Protein AF-A0A529MAB9-F1 (afdb_monomer_lite)

Secondary structure (DSSP, 8-state):
-----HHHHHHHHHHHHS--TT--HHHHHHHHHHHHHHHTTTSB--HHHHHHHHHHHH-----HHHHHTTHHHHHHTTSEEEE-SSS--EEEE--

Foldseek 3Di:
DDPCDPVNVVLVVVLVVVDDDDDDSVVVCVVLCVVVLVVQAQHWDDLVSSQVVCCVPPVDRDDSVNSVVCVVVCVVVVQWDFDDDDDDTIIGGHD

pLDDT: mean 72.67, std 14.54, range [32.25, 87.44]

Sequence (95 aa):
MTEVTKHALRVYSSISALKGKNGDVLDAVIPFFDPILRIMDGKIFDPKLIVSGVHKMYHWRMTREIVEQFIPRLLALKLLERHGTGSKTMYVVTY

Structure (mmCIF, N/CA/C/O backbone):
data_AF-A0A529MAB9-F1
#
_entry.id   AF-A0A529MAB9-F1
#
loop_
_atom_site.group_PDB
_atom_site.id
_atom_site.type_symbol
_atom_site.label_atom_id
_atom_site.label_alt_id
_atom_site.label_comp_id
_atom_site.label_asym_id
_atom_site.label_entity_id
_atom_site.label_seq_id
_atom_site.pdbx_PDB_ins_code
_atom_site.Cartn_x
_atom_site.Cartn_y
_atom_site.Cartn_z
_atom_site.occupancy
_atom_site.B_iso_or_equiv
_atom_site.auth_seq_id
_atom_site.auth_comp_id
_atom_site.auth_asym_id
_atom_site.auth_atom_id
_atom_site.pdbx_PDB_model_num
ATOM 1 N N . MET A 1 1 ? 17.755 20.285 -2.169 1.00 32.25 1 MET A N 1
ATOM 2 C CA . MET A 1 1 ? 18.134 19.167 -3.058 1.00 32.25 1 MET A CA 1
ATOM 3 C C . MET A 1 1 ? 18.087 17.902 -2.222 1.00 32.25 1 MET A C 1
ATOM 5 O O . MET A 1 1 ? 18.754 17.853 -1.200 1.00 32.25 1 MET A O 1
ATOM 9 N N . THR A 1 2 ? 17.208 16.956 -2.545 1.00 43.41 2 THR A N 1
ATOM 10 C CA . THR A 1 2 ? 17.065 15.701 -1.796 1.00 43.41 2 THR A CA 1
ATOM 11 C C . THR A 1 2 ? 18.154 14.731 -2.243 1.00 43.41 2 THR A C 1
ATOM 13 O O . THR A 1 2 ? 18.100 14.189 -3.342 1.00 43.41 2 THR A O 1
ATOM 16 N N . GLU A 1 3 ? 19.174 14.560 -1.402 1.00 45.09 3 GLU A N 1
ATOM 17 C CA . GLU A 1 3 ? 20.288 13.631 -1.613 1.00 45.09 3 GLU A CA 1
ATOM 18 C C . GLU A 1 3 ? 19.757 12.195 -1.747 1.00 45.09 3 GLU A C 1
ATOM 20 O O . GLU A 1 3 ? 19.346 11.556 -0.773 1.00 45.09 3 GLU A O 1
ATOM 25 N N . VAL A 1 4 ? 19.734 11.684 -2.978 1.00 47.56 4 VAL A N 1
ATOM 26 C CA . VAL A 1 4 ? 19.391 10.289 -3.260 1.00 47.56 4 VAL A CA 1
ATOM 27 C C . VAL A 1 4 ? 20.515 9.419 -2.704 1.00 47.56 4 VAL A C 1
ATOM 29 O O . VAL A 1 4 ? 21.625 9.380 -3.229 1.00 47.56 4 VAL A O 1
ATOM 32 N N . THR A 1 5 ? 20.240 8.722 -1.604 1.00 55.44 5 THR A N 1
ATOM 33 C CA . THR A 1 5 ? 21.245 7.895 -0.929 1.00 55.44 5 THR A CA 1
ATOM 34 C C . THR A 1 5 ? 21.686 6.713 -1.804 1.00 55.44 5 THR A C 1
ATOM 36 O O . THR A 1 5 ? 20.901 6.143 -2.561 1.00 55.44 5 THR A O 1
ATOM 39 N N . LYS A 1 6 ? 22.946 6.273 -1.662 1.00 49.06 6 LYS A N 1
ATOM 40 C CA . LYS A 1 6 ? 23.517 5.121 -2.401 1.00 49.06 6 LYS A CA 1
ATOM 41 C C . LYS A 1 6 ? 22.675 3.842 -2.280 1.00 49.06 6 LYS A C 1
ATOM 43 O O . LYS A 1 6 ? 22.662 3.017 -3.189 1.00 49.06 6 LYS A O 1
ATOM 48 N N . HIS A 1 7 ? 21.964 3.683 -1.163 1.00 46.06 7 HIS A N 1
ATOM 49 C CA . HIS A 1 7 ? 21.026 2.585 -0.951 1.00 46.06 7 HIS A CA 1
ATOM 50 C C . HIS A 1 7 ? 19.792 2.711 -1.848 1.00 46.06 7 HIS A C 1
ATOM 52 O O . HIS A 1 7 ? 19.420 1.738 -2.498 1.00 46.06 7 HIS A O 1
ATOM 58 N N . ALA A 1 8 ? 19.191 3.905 -1.926 1.00 51.97 8 ALA A N 1
ATOM 59 C CA . ALA A 1 8 ? 18.106 4.173 -2.861 1.00 51.97 8 ALA A CA 1
ATOM 60 C C . ALA A 1 8 ? 18.570 3.885 -4.293 1.00 51.97 8 ALA A C 1
ATOM 62 O O . ALA A 1 8 ? 17.904 3.133 -4.991 1.00 51.97 8 ALA A O 1
ATOM 63 N N . LEU A 1 9 ? 19.760 4.352 -4.688 1.00 50.31 9 LEU A N 1
ATOM 64 C CA . LEU A 1 9 ? 20.319 4.082 -6.017 1.00 50.31 9 LEU A CA 1
ATOM 65 C C . LEU A 1 9 ? 20.481 2.578 -6.306 1.00 50.31 9 LEU A C 1
ATOM 67 O O . LEU A 1 9 ? 20.188 2.147 -7.414 1.00 50.31 9 LEU A O 1
ATOM 71 N N . ARG A 1 10 ? 20.894 1.771 -5.316 1.00 50.81 10 ARG A N 1
ATOM 72 C CA . ARG A 1 10 ? 21.047 0.311 -5.460 1.00 50.81 10 ARG A CA 1
ATOM 73 C C . ARG A 1 10 ? 19.699 -0.404 -5.588 1.00 50.81 10 ARG A C 1
ATOM 75 O O . ARG A 1 10 ? 19.556 -1.304 -6.407 1.00 50.81 10 ARG A O 1
ATOM 82 N N . VAL A 1 11 ? 18.704 0.018 -4.811 1.00 57.12 11 VAL A N 1
ATOM 83 C CA . VAL A 1 11 ? 17.326 -0.484 -4.926 1.00 57.12 11 VAL A CA 1
ATOM 84 C C . VAL A 1 11 ? 16.747 -0.104 -6.292 1.00 57.12 11 VAL A C 1
ATOM 86 O O . VAL A 1 11 ? 16.271 -0.976 -7.012 1.00 57.12 11 VAL A O 1
ATOM 89 N N . TYR A 1 12 ? 16.897 1.155 -6.711 1.00 52.06 12 TYR A N 1
ATOM 90 C CA . TYR A 1 12 ? 16.500 1.619 -8.040 1.00 52.06 12 TYR A CA 1
ATOM 91 C C . TYR A 1 12 ? 17.223 0.866 -9.161 1.00 52.06 12 TYR A C 1
ATOM 93 O O . TYR A 1 12 ? 16.573 0.483 -10.127 1.00 52.06 12 TYR A O 1
ATOM 101 N N . SER A 1 13 ? 18.527 0.595 -9.044 1.00 54.12 13 SER A N 1
ATOM 102 C CA . SER A 1 13 ? 19.274 -0.153 -10.062 1.00 54.12 13 SER A CA 1
ATOM 103 C C . SER A 1 13 ? 18.840 -1.613 -10.147 1.00 54.12 13 SER A C 1
ATOM 105 O O . SER A 1 13 ? 18.735 -2.141 -11.247 1.00 54.12 13 SER A O 1
ATOM 107 N N . SER A 1 14 ? 18.538 -2.256 -9.015 1.00 57.38 14 SER A N 1
ATOM 108 C CA . SER A 1 14 ? 18.056 -3.642 -8.997 1.00 57.38 14 SER A CA 1
ATOM 109 C C . SER A 1 14 ? 16.655 -3.762 -9.596 1.00 57.38 14 SER A C 1
ATOM 111 O O . SER A 1 14 ? 16.398 -4.676 -10.374 1.00 57.38 14 SER A O 1
ATOM 113 N N . ILE A 1 15 ? 15.762 -2.810 -9.306 1.00 54.47 15 ILE A N 1
ATOM 114 C CA . ILE A 1 15 ? 14.412 -2.803 -9.886 1.00 54.47 15 ILE A CA 1
ATOM 115 C C . ILE A 1 15 ? 14.454 -2.364 -11.363 1.00 54.47 15 ILE A C 1
ATOM 117 O O . ILE A 1 15 ? 13.740 -2.911 -12.197 1.00 54.47 15 ILE A O 1
ATOM 121 N N . SER A 1 16 ? 15.359 -1.452 -11.732 1.00 53.53 16 SER A N 1
ATOM 122 C CA . SER A 1 16 ? 15.625 -1.084 -13.128 1.00 53.53 16 SER A CA 1
ATOM 123 C C . SER A 1 16 ? 16.289 -2.211 -13.928 1.00 53.53 16 SER A C 1
ATOM 125 O O . SER A 1 16 ? 16.175 -2.214 -15.149 1.00 53.53 16 SER A O 1
ATOM 127 N N . ALA A 1 17 ? 16.981 -3.153 -13.284 1.00 54.19 17 ALA A N 1
ATOM 128 C CA . ALA A 1 17 ? 17.519 -4.355 -13.925 1.00 54.19 17 ALA A CA 1
ATOM 129 C C . ALA A 1 17 ? 16.453 -5.455 -14.098 1.00 54.19 17 ALA A C 1
ATOM 131 O O . ALA A 1 17 ? 16.527 -6.227 -15.047 1.00 54.19 17 ALA A O 1
ATOM 132 N N . LEU A 1 18 ? 15.424 -5.485 -13.240 1.00 52.88 18 LEU A N 1
ATOM 133 C CA . LEU A 1 18 ? 14.222 -6.326 -13.394 1.00 52.88 18 LEU A CA 1
ATOM 134 C C . LEU A 1 18 ? 13.267 -5.826 -14.502 1.00 52.88 18 LEU A C 1
ATOM 136 O O . LEU A 1 18 ? 12.265 -6.469 -14.811 1.00 52.88 18 LEU A O 1
ATOM 140 N N . LYS A 1 19 ? 13.580 -4.678 -15.112 1.00 50.00 19 LYS A N 1
ATOM 141 C CA . LYS A 1 19 ? 12.811 -4.012 -16.165 1.00 50.00 19 LYS A CA 1
ATOM 142 C C . LYS A 1 19 ? 12.877 -4.788 -17.488 1.00 50.00 19 LYS A C 1
ATOM 144 O O . LYS A 1 19 ? 13.889 -4.778 -18.185 1.00 50.00 19 LYS A O 1
ATOM 149 N N . GLY A 1 20 ? 11.759 -5.386 -17.893 1.00 54.78 20 GLY A N 1
ATOM 150 C CA . GLY A 1 20 ? 11.480 -5.655 -19.310 1.00 54.78 20 GLY A CA 1
ATOM 151 C C . GLY A 1 20 ? 11.153 -4.361 -20.077 1.00 54.78 20 GLY A C 1
ATOM 152 O O . GLY A 1 20 ? 10.905 -3.321 -19.470 1.00 54.78 20 GLY A O 1
ATOM 153 N N . LYS A 1 21 ? 11.120 -4.411 -21.420 1.00 47.56 21 LYS A N 1
ATOM 154 C CA . LYS A 1 21 ? 11.133 -3.235 -22.325 1.00 47.56 21 LYS A CA 1
ATOM 155 C C . LYS A 1 21 ? 10.119 -2.099 -22.048 1.00 47.56 21 LYS A C 1
ATOM 157 O O . LYS A 1 21 ? 10.431 -0.988 -22.449 1.00 47.56 21 LYS A O 1
ATOM 162 N N . ASN A 1 22 ? 8.986 -2.316 -21.363 1.00 51.38 22 ASN A N 1
ATOM 163 C CA . ASN A 1 22 ? 7.894 -1.325 -21.244 1.00 51.38 22 ASN A CA 1
ATOM 164 C C . ASN A 1 22 ? 7.195 -1.228 -19.860 1.00 51.38 22 ASN A C 1
ATOM 166 O O . ASN A 1 22 ? 6.140 -0.608 -19.773 1.00 51.38 22 ASN A O 1
ATOM 170 N N . GLY A 1 23 ? 7.718 -1.833 -18.785 1.00 55.53 23 GLY A N 1
ATOM 171 C CA . GLY A 1 23 ? 7.042 -1.839 -17.471 1.00 55.53 23 GLY A CA 1
ATOM 172 C C . GLY A 1 23 ? 7.523 -0.740 -16.518 1.00 55.53 23 GLY A C 1
ATOM 173 O O . GLY A 1 23 ? 8.728 -0.478 -16.447 1.00 55.53 23 GLY A O 1
ATOM 174 N N . ASP A 1 24 ? 6.607 -0.117 -15.770 1.00 67.12 24 ASP A N 1
ATOM 175 C CA . ASP A 1 24 ? 6.960 0.780 -14.668 1.00 67.12 24 ASP A CA 1
ATOM 176 C C . ASP A 1 24 ? 7.579 -0.029 -13.514 1.00 67.12 24 ASP A C 1
ATOM 178 O O . ASP A 1 24 ? 7.079 -1.081 -13.115 1.00 67.12 24 ASP A O 1
ATOM 182 N N . VAL A 1 25 ? 8.687 0.476 -12.976 1.00 66.06 25 VAL A N 1
ATOM 183 C CA . VAL A 1 25 ? 9.450 -0.091 -11.851 1.00 66.06 25 VAL A CA 1
ATOM 184 C C . VAL A 1 25 ? 8.547 -0.337 -10.644 1.00 66.06 25 VAL A C 1
ATOM 186 O O . VAL A 1 25 ? 8.707 -1.331 -9.941 1.00 66.06 25 VAL A O 1
ATOM 189 N N . LEU A 1 26 ? 7.585 0.555 -10.411 1.00 69.19 26 LEU A N 1
ATOM 190 C CA . LEU A 1 26 ? 6.662 0.434 -9.290 1.00 69.19 26 LEU A CA 1
ATOM 191 C C . LEU A 1 26 ? 5.672 -0.719 -9.496 1.00 69.19 26 LEU A C 1
ATOM 193 O O . LEU A 1 26 ? 5.356 -1.412 -8.535 1.00 69.19 26 LEU A O 1
ATOM 197 N N . ASP A 1 27 ? 5.262 -1.014 -10.728 1.00 69.25 27 ASP A N 1
ATOM 198 C CA . ASP A 1 27 ? 4.331 -2.117 -10.994 1.00 69.25 27 ASP A CA 1
ATOM 199 C C . ASP A 1 27 ? 4.984 -3.481 -10.733 1.00 69.25 27 ASP A C 1
ATOM 201 O O . ASP A 1 27 ? 4.338 -4.395 -10.224 1.00 69.25 27 ASP A O 1
ATOM 205 N N . ALA A 1 28 ? 6.295 -3.597 -10.969 1.00 72.19 28 ALA A N 1
ATOM 206 C CA . ALA A 1 28 ? 7.067 -4.797 -10.643 1.00 72.19 28 ALA A CA 1
ATOM 207 C C . ALA A 1 28 ? 7.173 -5.064 -9.128 1.00 72.19 28 ALA A C 1
ATOM 209 O O . ALA A 1 28 ? 7.441 -6.193 -8.718 1.00 72.19 28 ALA A O 1
ATOM 210 N N . VAL A 1 29 ? 6.967 -4.042 -8.290 1.00 75.06 29 VAL A N 1
ATOM 211 C CA . VAL A 1 29 ? 7.010 -4.160 -6.823 1.00 75.06 29 VAL A CA 1
ATOM 212 C C . VAL A 1 29 ? 5.651 -4.570 -6.242 1.00 75.06 29 VAL A C 1
ATOM 214 O O . VAL A 1 29 ? 5.600 -5.161 -5.164 1.00 75.06 29 VAL A O 1
ATOM 217 N N . ILE A 1 30 ? 4.547 -4.329 -6.954 1.00 80.69 30 ILE A N 1
ATOM 218 C CA . ILE A 1 30 ? 3.186 -4.595 -6.458 1.00 80.69 30 ILE A CA 1
ATOM 219 C C . ILE A 1 30 ? 2.958 -6.061 -6.039 1.00 80.69 30 ILE A C 1
ATOM 221 O O . ILE A 1 30 ? 2.404 -6.259 -4.956 1.00 80.69 30 ILE A O 1
ATOM 225 N N . PRO A 1 31 ? 3.431 -7.090 -6.776 1.00 81.56 31 PRO A N 1
ATOM 226 C CA . PRO A 1 31 ? 3.270 -8.488 -6.365 1.00 81.56 31 PRO A CA 1
ATOM 227 C C . PRO A 1 31 ? 3.871 -8.816 -4.991 1.00 81.56 31 PRO A C 1
ATOM 229 O O . PRO A 1 31 ? 3.463 -9.776 -4.349 1.00 81.56 31 PRO A O 1
ATOM 232 N N . PHE A 1 32 ? 4.824 -8.023 -4.496 1.00 80.00 32 PHE A N 1
ATOM 233 C CA . PHE A 1 32 ? 5.391 -8.230 -3.161 1.00 80.00 32 PHE A CA 1
ATOM 234 C C . PHE A 1 32 ? 4.460 -7.747 -2.045 1.00 80.00 32 PHE A C 1
ATOM 236 O O . PHE A 1 32 ? 4.558 -8.235 -0.916 1.00 80.00 32 PHE A O 1
ATOM 243 N N . PHE A 1 33 ? 3.549 -6.816 -2.341 1.00 82.69 33 PHE A N 1
ATOM 244 C CA . PHE A 1 33 ? 2.513 -6.378 -1.405 1.00 82.69 33 PHE A CA 1
ATOM 245 C C . PHE A 1 33 ? 1.338 -7.348 -1.337 1.00 82.69 33 PHE A C 1
ATOM 247 O O . PHE A 1 33 ? 0.654 -7.380 -0.320 1.00 82.69 33 PHE A O 1
ATOM 254 N N . ASP A 1 34 ? 1.150 -8.168 -2.366 1.00 82.94 34 ASP A N 1
ATOM 255 C CA . ASP A 1 34 ? 0.080 -9.158 -2.504 1.00 82.94 34 ASP A CA 1
ATOM 256 C C . ASP A 1 34 ? -0.191 -9.998 -1.234 1.00 82.94 34 ASP A C 1
ATOM 258 O O . ASP A 1 34 ? -1.304 -9.935 -0.705 1.00 82.94 34 ASP A O 1
ATOM 262 N N . PRO A 1 35 ? 0.798 -10.690 -0.625 1.00 84.75 35 PRO A N 1
ATOM 263 C CA . PRO A 1 35 ? 0.547 -11.476 0.585 1.00 84.75 35 PRO A CA 1
ATOM 264 C C . PRO A 1 35 ? 0.156 -10.623 1.798 1.00 84.75 35 PRO A C 1
ATOM 266 O O . PRO A 1 35 ? -0.550 -11.097 2.685 1.00 84.75 35 PRO A O 1
ATOM 269 N N . ILE A 1 36 ? 0.602 -9.367 1.854 1.00 86.12 36 ILE A N 1
ATOM 270 C CA . ILE A 1 36 ? 0.290 -8.446 2.951 1.00 86.12 36 ILE A CA 1
ATOM 271 C C . ILE A 1 36 ? -1.130 -7.903 2.770 1.00 86.12 36 ILE A C 1
ATOM 273 O O . ILE A 1 36 ? -1.910 -7.905 3.721 1.00 86.12 36 ILE A O 1
ATOM 277 N N . LEU A 1 37 ? -1.475 -7.490 1.547 1.00 86.06 37 LEU A N 1
ATOM 278 C CA . LEU A 1 37 ? -2.803 -7.002 1.183 1.00 86.06 37 LEU A CA 1
ATOM 279 C C . LEU A 1 37 ? -3.860 -8.082 1.409 1.00 86.06 37 LEU A C 1
ATOM 281 O O . LEU A 1 37 ? -4.874 -7.801 2.032 1.00 86.06 37 LEU A O 1
ATOM 285 N N . ARG A 1 38 ? -3.575 -9.336 1.052 1.00 86.88 38 ARG A N 1
ATOM 286 C CA . ARG A 1 38 ? -4.483 -10.465 1.296 1.00 86.88 38 ARG A CA 1
ATOM 287 C C . ARG A 1 38 ? -4.795 -10.698 2.780 1.00 86.88 38 ARG A C 1
ATOM 289 O O . ARG A 1 38 ? -5.909 -11.063 3.129 1.00 86.88 38 ARG A O 1
ATOM 296 N N . ILE A 1 39 ? -3.836 -10.469 3.681 1.00 86.62 39 ILE A N 1
ATOM 297 C CA . ILE A 1 39 ? -4.062 -10.536 5.145 1.00 86.62 39 ILE A CA 1
ATOM 298 C C . ILE A 1 39 ? -4.861 -9.317 5.648 1.00 86.62 39 ILE A C 1
ATOM 300 O O . ILE A 1 39 ? -5.510 -9.348 6.706 1.00 86.62 39 ILE A O 1
ATOM 304 N N . MET A 1 40 ? -4.759 -8.213 4.915 1.00 84.94 40 MET A N 1
ATOM 305 C CA . MET A 1 40 ? -5.437 -6.956 5.192 1.00 84.94 40 MET A CA 1
ATOM 306 C C . MET A 1 40 ? -6.785 -6.829 4.485 1.00 84.94 40 MET A C 1
ATOM 308 O O . MET A 1 40 ?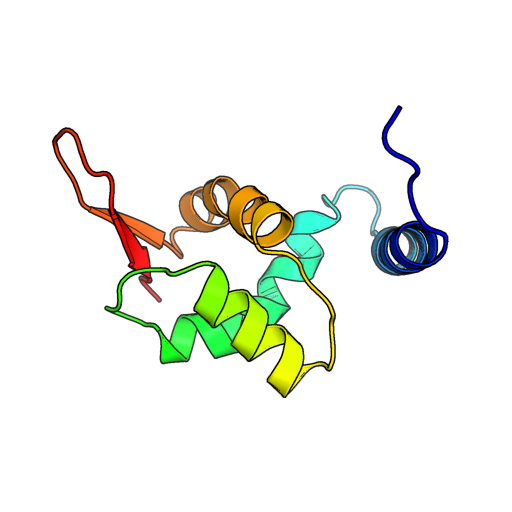 -7.415 -5.790 4.648 1.00 84.94 40 MET A O 1
ATOM 312 N N . ASP A 1 41 ? -7.242 -7.855 3.769 1.00 87.00 41 ASP A N 1
ATOM 313 C CA . ASP A 1 41 ? -8.524 -7.834 3.073 1.00 87.00 41 ASP A CA 1
ATOM 314 C C . ASP A 1 41 ? -9.681 -7.459 4.018 1.00 87.00 41 ASP A C 1
ATOM 316 O O . ASP A 1 41 ? -9.740 -7.890 5.178 1.00 87.00 41 ASP A O 1
ATOM 320 N N . GLY A 1 42 ? -10.537 -6.549 3.551 1.00 83.00 42 GLY A N 1
ATOM 321 C CA . GLY A 1 42 ? -11.623 -5.945 4.322 1.00 83.00 42 GLY A CA 1
ATOM 322 C C . GLY A 1 42 ? -11.188 -4.959 5.417 1.00 83.00 42 GLY A C 1
ATOM 323 O O . GLY A 1 42 ? -12.042 -4.415 6.123 1.00 83.00 42 GLY A O 1
ATOM 324 N N . LYS A 1 43 ? -9.886 -4.696 5.597 1.00 87.44 43 LYS A N 1
ATOM 325 C CA . LYS A 1 43 ? -9.365 -3.730 6.582 1.00 87.44 43 LYS A CA 1
ATOM 326 C C . LYS A 1 43 ? -8.999 -2.403 5.931 1.00 87.44 43 LYS A C 1
ATOM 328 O O . LYS A 1 43 ? -8.750 -2.299 4.732 1.00 87.44 43 LYS A O 1
ATOM 333 N N . ILE A 1 44 ? -8.911 -1.371 6.767 1.00 86.44 44 ILE A N 1
ATOM 334 C CA . ILE A 1 44 ? -8.414 -0.059 6.354 1.00 86.44 44 ILE A CA 1
ATOM 335 C C . ILE A 1 44 ? -6.936 -0.191 5.974 1.00 86.44 44 ILE A C 1
ATOM 337 O O . ILE A 1 44 ? -6.115 -0.682 6.754 1.00 86.44 44 ILE A O 1
ATOM 341 N N . PHE A 1 45 ? -6.600 0.276 4.778 1.00 86.75 45 PHE A N 1
ATOM 342 C CA . PHE A 1 45 ? -5.234 0.386 4.305 1.00 86.75 45 PHE A CA 1
ATOM 343 C C . PHE A 1 45 ? -4.479 1.427 5.140 1.00 86.75 45 PHE A C 1
ATOM 345 O O . PHE A 1 45 ? -4.756 2.627 5.075 1.00 86.75 45 PHE A O 1
ATOM 352 N N . ASP A 1 46 ? -3.504 0.957 5.917 1.00 85.81 46 ASP A N 1
ATOM 353 C CA . ASP A 1 46 ? -2.555 1.797 6.643 1.00 85.81 46 ASP A CA 1
ATOM 354 C C . ASP A 1 46 ? -1.149 1.606 6.047 1.00 85.81 46 ASP A C 1
ATOM 356 O O . ASP A 1 46 ? -0.563 0.523 6.183 1.00 85.81 46 ASP A O 1
ATOM 360 N N . PRO A 1 47 ? -0.562 2.651 5.435 1.00 84.94 47 PRO A N 1
ATOM 361 C CA . PRO A 1 47 ? 0.805 2.617 4.932 1.00 84.94 47 PRO A CA 1
ATOM 362 C C . PRO A 1 47 ? 1.838 2.118 5.953 1.00 84.94 47 PRO A C 1
ATOM 364 O O . PRO A 1 47 ? 2.798 1.447 5.579 1.00 84.94 47 PRO A O 1
ATOM 367 N N . LYS A 1 48 ? 1.654 2.395 7.253 1.00 87.00 48 LYS A N 1
ATOM 368 C CA . LYS A 1 48 ? 2.577 1.939 8.306 1.00 87.00 48 LYS A CA 1
ATOM 369 C C . LYS A 1 48 ? 2.541 0.425 8.493 1.00 87.00 48 LYS A C 1
ATOM 371 O O . LYS A 1 48 ? 3.581 -0.180 8.768 1.00 87.00 48 LYS A O 1
ATOM 376 N N . LEU A 1 49 ? 1.369 -0.190 8.337 1.00 86.75 49 LEU A N 1
ATOM 377 C CA . LEU A 1 49 ? 1.222 -1.642 8.427 1.00 86.75 49 LEU A CA 1
ATOM 378 C C . LEU A 1 49 ? 1.888 -2.323 7.236 1.00 86.75 49 LEU A C 1
ATOM 380 O O . LEU A 1 49 ? 2.602 -3.304 7.428 1.00 86.75 49 LEU A O 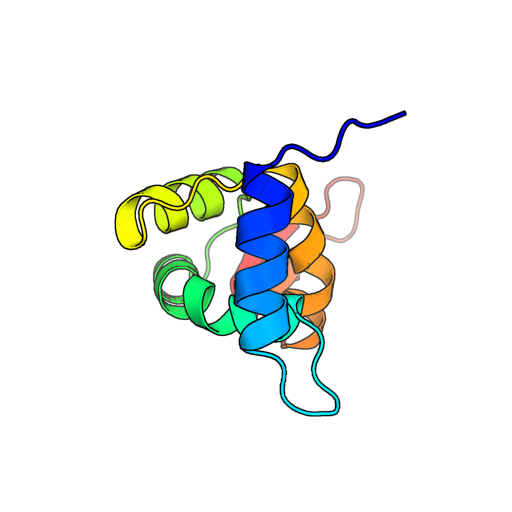1
ATOM 384 N N . ILE A 1 50 ? 1.750 -1.751 6.038 1.00 85.94 50 ILE A N 1
ATOM 385 C CA . ILE A 1 50 ? 2.436 -2.246 4.841 1.00 85.94 50 ILE A CA 1
ATOM 386 C C . ILE A 1 50 ? 3.952 -2.143 4.999 1.00 85.94 50 ILE A C 1
ATOM 388 O O . ILE A 1 50 ? 4.639 -3.143 4.810 1.00 85.94 50 ILE A O 1
ATOM 392 N N . VAL A 1 51 ? 4.482 -0.986 5.419 1.00 84.56 51 VAL A N 1
ATOM 393 C CA . VAL A 1 51 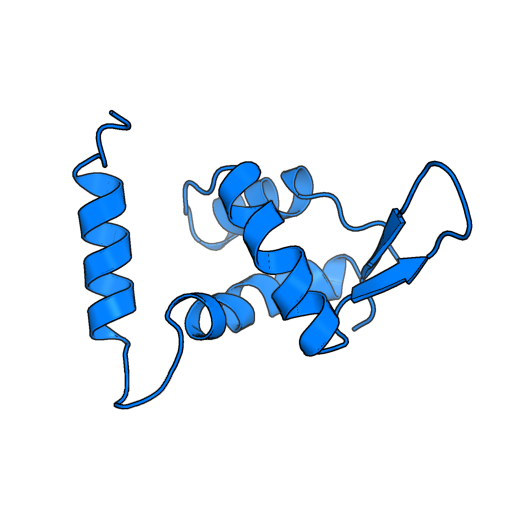? 5.921 -0.828 5.710 1.00 84.56 51 VAL A CA 1
ATOM 394 C C . VAL A 1 51 ? 6.397 -1.909 6.683 1.00 84.56 51 VAL A C 1
ATOM 396 O O . VAL A 1 51 ? 7.418 -2.556 6.450 1.00 84.56 51 VAL A O 1
ATOM 399 N N . SER A 1 52 ? 5.636 -2.140 7.754 1.00 87.19 52 SER A N 1
ATOM 400 C CA . SER A 1 52 ? 5.975 -3.142 8.768 1.00 87.19 52 SER A CA 1
ATOM 401 C C . SER A 1 52 ? 5.937 -4.567 8.209 1.00 87.19 52 SER A C 1
ATOM 403 O O . SER A 1 52 ? 6.832 -5.363 8.494 1.00 87.19 52 SER A O 1
ATOM 405 N N . GLY A 1 53 ? 4.934 -4.887 7.387 1.00 85.06 53 GLY A N 1
ATOM 406 C CA . GLY A 1 53 ? 4.786 -6.185 6.731 1.00 85.06 53 GLY A CA 1
ATOM 407 C C . GLY A 1 53 ? 5.925 -6.464 5.755 1.00 85.06 53 GLY A C 1
ATOM 408 O O . GLY A 1 53 ? 6.562 -7.511 5.830 1.00 85.06 53 GLY A O 1
ATOM 409 N N . VAL A 1 54 ? 6.256 -5.487 4.914 1.00 84.25 54 VAL A N 1
ATOM 410 C CA . VAL A 1 54 ? 7.348 -5.569 3.938 1.00 84.25 54 VAL A CA 1
ATOM 411 C C . VAL A 1 54 ? 8.699 -5.722 4.635 1.00 84.25 54 VAL A C 1
ATOM 413 O O . VAL A 1 54 ? 9.507 -6.568 4.249 1.00 84.25 54 VAL A O 1
ATOM 416 N N . HIS A 1 55 ? 8.934 -4.961 5.706 1.00 84.56 55 HIS A N 1
ATOM 417 C CA . HIS A 1 55 ? 10.146 -5.097 6.506 1.00 84.56 55 HIS A CA 1
ATOM 418 C C . HIS A 1 55 ? 10.238 -6.471 7.183 1.00 84.56 55 HIS A C 1
ATOM 420 O O . HIS A 1 55 ? 11.314 -7.056 7.241 1.00 84.56 55 HIS A O 1
ATOM 426 N N . LYS A 1 56 ? 9.123 -7.020 7.673 1.00 84.81 56 LYS A N 1
ATOM 427 C CA . LYS A 1 56 ? 9.114 -8.333 8.328 1.00 84.81 56 LYS A CA 1
ATOM 428 C C . LYS A 1 56 ? 9.286 -9.493 7.343 1.00 84.81 56 LYS A C 1
ATOM 430 O O . LYS A 1 56 ? 9.950 -10.462 7.686 1.00 84.81 56 LYS A O 1
ATOM 435 N N . MET A 1 57 ? 8.688 -9.411 6.155 1.00 80.19 57 MET A N 1
ATOM 436 C CA . MET A 1 57 ? 8.713 -10.491 5.160 1.00 80.19 57 MET A CA 1
ATOM 437 C C . MET A 1 57 ? 9.980 -10.491 4.308 1.00 80.19 57 MET A C 1
ATOM 439 O O . MET A 1 57 ? 10.511 -11.554 4.003 1.00 80.19 57 MET A O 1
ATOM 443 N N . TYR A 1 58 ? 10.459 -9.308 3.924 1.00 82.12 58 TYR A N 1
ATOM 444 C CA . TYR A 1 58 ? 11.538 -9.167 2.945 1.00 82.12 58 TYR A CA 1
ATOM 445 C C . TYR A 1 58 ? 12.758 -8.418 3.491 1.00 82.12 58 TYR A C 1
ATOM 447 O O . TYR A 1 58 ? 13.735 -8.242 2.769 1.00 82.12 58 TYR A O 1
ATOM 455 N N . HIS A 1 59 ? 12.722 -7.944 4.744 1.00 79.94 59 HIS A N 1
ATOM 456 C CA . HIS A 1 59 ? 13.766 -7.094 5.337 1.00 79.94 59 HIS A CA 1
ATOM 457 C C . HIS A 1 59 ? 14.026 -5.790 4.568 1.00 79.94 59 HIS A C 1
ATOM 459 O O . HIS A 1 59 ? 15.089 -5.175 4.677 1.00 79.94 59 HIS A O 1
ATOM 465 N N . TRP A 1 60 ? 13.037 -5.328 3.801 1.00 81.75 60 TRP A N 1
ATOM 466 C CA . TRP A 1 60 ? 13.138 -4.095 3.031 1.00 81.75 60 TRP A CA 1
ATOM 467 C C . TRP A 1 60 ? 12.808 -2.882 3.895 1.00 81.75 60 TRP A C 1
ATOM 469 O O . TRP A 1 60 ? 11.789 -2.829 4.583 1.00 81.75 60 TRP A O 1
ATOM 479 N N . ARG A 1 61 ? 13.671 -1.868 3.827 1.00 76.44 61 ARG A N 1
ATOM 480 C CA . ARG A 1 61 ? 13.460 -0.579 4.492 1.00 76.44 61 ARG A CA 1
ATOM 481 C C . ARG A 1 61 ? 12.674 0.348 3.570 1.00 76.44 61 ARG A C 1
ATOM 483 O O . ARG A 1 61 ? 13.261 1.166 2.868 1.00 76.44 61 ARG A O 1
ATOM 490 N N . MET A 1 62 ? 11.355 0.187 3.552 1.00 76.38 62 MET A N 1
ATOM 491 C CA . MET A 1 62 ? 10.452 1.138 2.900 1.00 76.38 62 MET A CA 1
ATOM 492 C C . MET A 1 6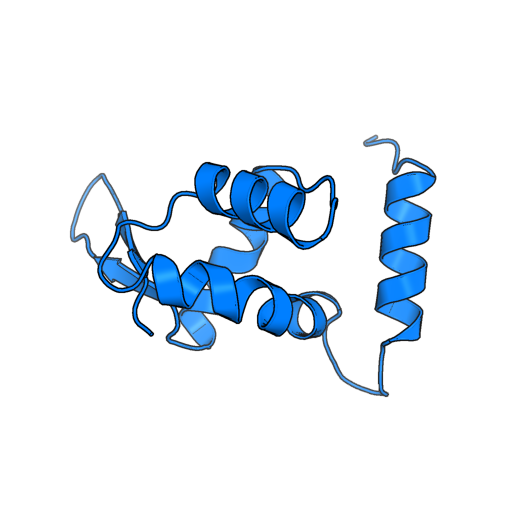2 ? 10.057 2.250 3.865 1.00 76.38 62 MET A C 1
ATOM 494 O O . MET A 1 62 ? 9.913 2.021 5.064 1.00 76.38 62 MET A O 1
ATOM 498 N N . THR A 1 63 ? 9.874 3.455 3.336 1.00 77.81 63 THR A N 1
ATOM 499 C CA . THR A 1 63 ? 9.297 4.558 4.102 1.00 77.81 63 THR A CA 1
ATOM 500 C C . THR A 1 63 ? 7.810 4.678 3.806 1.00 77.81 63 THR A C 1
ATOM 502 O O . THR A 1 63 ? 7.301 4.148 2.814 1.00 77.81 63 THR A O 1
ATOM 505 N N . ARG A 1 64 ? 7.098 5.381 4.685 1.00 78.62 64 ARG A N 1
ATOM 506 C CA . ARG A 1 64 ? 5.663 5.609 4.541 1.00 78.62 64 ARG A CA 1
ATOM 507 C C . ARG A 1 64 ? 5.337 6.331 3.233 1.00 78.62 64 ARG A C 1
ATOM 509 O O . ARG A 1 64 ? 4.395 5.952 2.551 1.00 78.62 64 ARG A O 1
ATOM 516 N N . GLU A 1 65 ? 6.137 7.330 2.882 1.00 74.19 65 GLU A N 1
ATOM 517 C CA . GLU A 1 65 ? 5.952 8.166 1.695 1.00 74.19 65 GLU A CA 1
ATOM 518 C C . GLU A 1 65 ? 6.068 7.329 0.419 1.00 74.19 65 GLU A C 1
ATOM 520 O O . GLU A 1 65 ? 5.306 7.524 -0.522 1.00 74.19 65 GLU A O 1
ATOM 525 N N . ILE A 1 66 ? 6.986 6.355 0.406 1.00 75.25 66 ILE A N 1
ATOM 526 C CA . ILE A 1 66 ? 7.136 5.416 -0.708 1.00 75.25 66 ILE A CA 1
ATOM 527 C C . ILE A 1 66 ? 5.868 4.572 -0.851 1.00 75.25 66 ILE A C 1
ATOM 529 O O . ILE A 1 66 ? 5.346 4.462 -1.952 1.00 75.25 66 ILE A O 1
ATOM 533 N N . VAL A 1 67 ? 5.337 4.024 0.247 1.00 82.12 67 VAL A N 1
ATOM 534 C CA . VAL A 1 67 ? 4.099 3.222 0.220 1.00 82.12 67 VAL A CA 1
ATOM 535 C C . VAL A 1 67 ? 2.890 4.052 -0.226 1.00 82.12 67 VAL A C 1
ATOM 537 O O . VAL A 1 67 ? 2.060 3.566 -0.992 1.00 82.12 67 VAL A O 1
ATOM 540 N N . GLU A 1 68 ? 2.804 5.316 0.186 1.00 81.56 68 GLU A N 1
ATOM 541 C CA . GLU A 1 68 ? 1.730 6.222 -0.237 1.00 81.56 68 GLU A CA 1
ATOM 542 C C . GLU A 1 68 ? 1.732 6.471 -1.755 1.00 81.56 68 GLU A C 1
ATOM 544 O O . GLU A 1 68 ? 0.661 6.592 -2.352 1.00 81.56 68 GLU A O 1
ATOM 549 N N . GLN A 1 69 ? 2.896 6.441 -2.416 1.00 79.31 69 GLN A N 1
ATOM 550 C CA . GLN A 1 69 ? 2.972 6.539 -3.880 1.00 79.31 69 GLN A CA 1
ATOM 551 C C . GLN A 1 69 ? 2.351 5.340 -4.612 1.00 79.31 69 GLN A C 1
ATOM 553 O O . GLN A 1 69 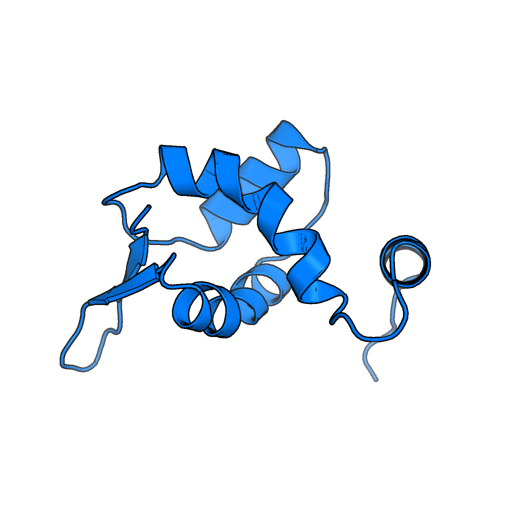? 2.002 5.461 -5.788 1.00 79.31 69 GLN A O 1
ATOM 558 N N . PHE A 1 70 ? 2.169 4.196 -3.944 1.00 81.88 70 PHE A N 1
ATOM 559 C CA . PHE A 1 70 ? 1.514 3.031 -4.541 1.00 81.88 70 PHE A CA 1
ATOM 560 C C . PHE A 1 70 ? -0.012 3.088 -4.466 1.00 81.88 70 PHE A C 1
ATOM 562 O O . PHE A 1 70 ? -0.660 2.389 -5.237 1.00 81.88 70 PHE A O 1
ATOM 569 N N . ILE A 1 71 ? -0.605 3.940 -3.621 1.00 84.00 71 ILE A N 1
ATOM 570 C CA . ILE A 1 71 ? -2.068 4.085 -3.500 1.00 84.00 71 ILE A CA 1
ATOM 571 C C . ILE A 1 71 ? -2.763 4.263 -4.865 1.00 84.00 71 ILE A C 1
ATOM 573 O O . ILE A 1 71 ? -3.671 3.482 -5.154 1.00 84.00 71 ILE A O 1
ATOM 577 N N . PRO A 1 72 ? -2.363 5.206 -5.747 1.00 82.88 72 PRO A N 1
ATOM 578 C CA . PRO A 1 72 ? -3.020 5.366 -7.048 1.00 82.88 72 PRO A CA 1
ATOM 579 C C . PRO A 1 72 ? -2.899 4.125 -7.946 1.00 82.88 72 PRO A C 1
ATOM 581 O O . PRO A 1 72 ? -3.821 3.830 -8.702 1.00 82.88 72 PRO A O 1
ATOM 584 N N . ARG A 1 73 ? -1.799 3.369 -7.843 1.00 83.25 73 ARG A N 1
ATOM 585 C CA . ARG A 1 73 ? -1.584 2.138 -8.623 1.00 83.25 73 ARG A CA 1
ATOM 586 C C . ARG A 1 73 ? -2.436 0.989 -8.102 1.00 83.25 73 ARG A C 1
ATOM 588 O O . ARG A 1 73 ? -3.061 0.285 -8.884 1.00 83.25 73 ARG A O 1
ATOM 595 N N . LEU A 1 74 ? -2.515 0.837 -6.783 1.00 83.88 74 LEU A N 1
ATOM 596 C CA . LEU A 1 74 ? -3.345 -0.179 -6.140 1.00 83.88 74 LEU A CA 1
ATOM 597 C C . LEU A 1 74 ? -4.843 0.074 -6.383 1.00 83.88 74 LEU A C 1
ATOM 599 O O . LEU A 1 74 ? -5.590 -0.875 -6.604 1.00 83.88 74 LEU A O 1
ATOM 603 N N . LEU A 1 75 ? -5.270 1.342 -6.434 1.00 84.44 75 LEU A N 1
ATOM 604 C CA . LEU A 1 75 ? -6.618 1.723 -6.876 1.00 84.44 75 LEU A CA 1
ATOM 605 C C . LEU A 1 75 ? -6.861 1.360 -8.349 1.00 84.44 75 LEU A C 1
ATOM 607 O O . LEU A 1 75 ? -7.904 0.799 -8.676 1.00 84.44 75 LEU A O 1
ATOM 611 N N . ALA A 1 76 ? -5.903 1.644 -9.239 1.00 83.88 76 ALA A N 1
ATOM 612 C CA . ALA A 1 76 ? -6.013 1.294 -10.659 1.00 83.88 76 ALA A CA 1
ATOM 613 C C . ALA A 1 76 ? -6.112 -0.226 -10.884 1.00 83.88 76 ALA A C 1
ATOM 615 O O . ALA A 1 76 ? -6.818 -0.675 -11.786 1.00 83.88 76 ALA A O 1
ATOM 616 N N . LEU A 1 77 ? -5.452 -1.013 -10.031 1.00 82.25 77 LEU A N 1
ATOM 617 C CA . LEU A 1 77 ? -5.505 -2.476 -10.033 1.00 82.25 77 LEU A CA 1
ATOM 618 C C . LEU A 1 77 ? -6.721 -3.061 -9.301 1.00 82.25 77 LEU A C 1
ATOM 620 O O . LEU A 1 77 ? -6.844 -4.280 -9.241 1.00 82.25 77 LEU A O 1
ATOM 624 N N . LYS A 1 78 ? -7.622 -2.223 -8.766 1.00 84.19 78 LYS A N 1
ATOM 625 C CA . LYS A 1 78 ? -8.793 -2.634 -7.966 1.00 84.19 78 LYS A CA 1
ATOM 626 C C . LYS A 1 78 ? -8.451 -3.437 -6.701 1.00 84.19 78 LYS A C 1
ATOM 628 O O . LYS A 1 78 ? -9.301 -4.155 -6.195 1.00 84.19 78 LYS A O 1
ATOM 633 N N . LEU A 1 79 ? -7.232 -3.282 -6.181 1.00 83.94 79 LEU A N 1
ATOM 634 C CA . LEU A 1 79 ? -6.784 -3.888 -4.917 1.00 83.94 79 LEU A CA 1
ATOM 635 C C . LEU A 1 79 ? -7.149 -3.031 -3.695 1.00 83.94 79 LEU A C 1
ATOM 637 O O . LEU A 1 79 ? -7.026 -3.457 -2.546 1.00 83.94 79 LEU A O 1
ATOM 641 N N . LEU A 1 80 ? -7.542 -1.781 -3.940 1.00 86.38 80 LEU A N 1
ATOM 642 C CA . LEU A 1 80 ? -8.068 -0.863 -2.942 1.00 86.38 80 LEU A CA 1
ATOM 643 C C . LEU A 1 80 ? -9.408 -0.323 -3.425 1.00 86.38 80 LEU A C 1
ATOM 645 O O . LEU A 1 80 ? -9.548 0.062 -4.587 1.00 86.38 80 LEU A O 1
ATOM 649 N N . GLU A 1 81 ? -10.345 -0.180 -2.501 1.00 83.94 81 GLU A N 1
ATOM 650 C CA . GLU A 1 81 ? -11.547 0.609 -2.694 1.00 83.94 81 GLU A CA 1
ATOM 651 C C . GLU A 1 81 ? -11.477 1.893 -1.876 1.00 83.94 81 GLU A C 1
ATOM 653 O O . GLU A 1 81 ? -11.109 1.923 -0.697 1.00 83.94 81 GLU A O 1
ATOM 658 N N . ARG A 1 82 ? -11.861 2.995 -2.515 1.00 80.50 82 ARG A N 1
ATOM 659 C CA . ARG A 1 82 ? -12.001 4.278 -1.839 1.00 80.50 82 ARG A CA 1
ATOM 660 C C . ARG A 1 82 ? -13.356 4.315 -1.137 1.00 80.50 82 ARG A C 1
ATOM 662 O O . ARG A 1 82 ? -14.376 4.542 -1.779 1.00 80.50 82 ARG A O 1
ATOM 669 N N . HIS A 1 83 ? -13.352 4.168 0.183 1.00 73.69 83 HIS A N 1
ATOM 670 C CA . HIS A 1 83 ? -14.540 4.335 1.018 1.00 73.69 83 HIS A CA 1
ATOM 671 C C . HIS A 1 83 ? -14.494 5.710 1.690 1.00 73.69 83 HIS A C 1
ATOM 673 O O . HIS A 1 83 ? -13.666 5.985 2.559 1.00 73.69 83 HIS A O 1
ATOM 679 N N . GLY A 1 84 ? -15.368 6.618 1.253 1.00 60.44 84 GLY A N 1
ATOM 680 C CA . GLY A 1 84 ? -15.537 7.920 1.898 1.00 60.44 84 GLY A CA 1
ATOM 681 C C . GLY A 1 84 ? -16.077 9.012 0.979 1.00 60.44 84 GLY A C 1
ATOM 682 O O . GLY A 1 84 ? -15.415 9.437 0.033 1.00 60.44 84 GLY A O 1
ATOM 683 N N . THR A 1 85 ? -17.251 9.526 1.328 1.00 49.47 85 THR A N 1
ATOM 684 C CA . THR A 1 85 ? -17.878 10.734 0.779 1.00 49.47 85 THR A CA 1
ATOM 685 C C . THR A 1 85 ? -17.757 11.848 1.828 1.00 49.47 85 THR A C 1
ATOM 687 O O . THR A 1 85 ? -18.623 12.009 2.680 1.00 49.47 85 THR A O 1
ATOM 690 N N . GLY A 1 86 ? -16.634 12.582 1.833 1.00 62.88 86 GLY A N 1
ATOM 691 C CA . GLY A 1 86 ? -16.389 13.704 2.760 1.00 62.88 86 GLY A CA 1
ATOM 692 C C . GLY A 1 86 ? -14.939 13.838 3.254 1.00 62.88 86 GLY A C 1
ATOM 693 O O . GLY A 1 86 ? -14.046 13.145 2.771 1.00 62.88 86 GLY A O 1
ATOM 694 N N . SER A 1 87 ? -14.716 14.727 4.240 1.00 52.84 87 SER A N 1
ATOM 695 C CA . SER A 1 87 ? -13.414 15.240 4.748 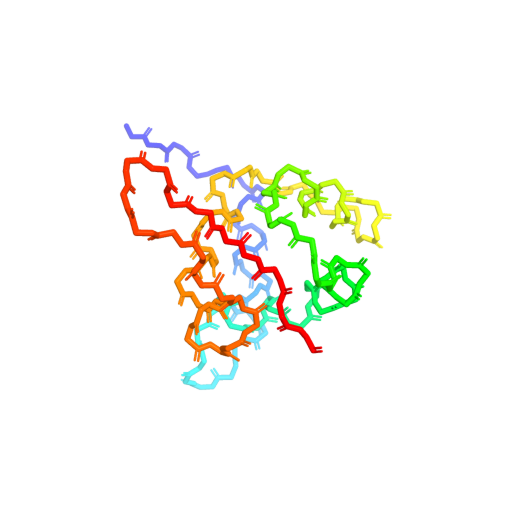1.00 52.84 87 SER A CA 1
ATOM 696 C C . SER A 1 87 ? -12.388 14.190 5.237 1.00 52.84 87 SER A C 1
ATOM 698 O O . SER A 1 87 ? -11.274 14.530 5.629 1.00 52.84 87 SER A O 1
ATOM 700 N N . LYS A 1 88 ? -12.717 12.893 5.202 1.00 57.12 88 LYS A N 1
ATOM 701 C CA . LYS A 1 88 ? -11.796 11.803 5.537 1.00 57.12 88 LYS A CA 1
ATOM 702 C C . LYS A 1 88 ? -11.951 10.671 4.526 1.00 57.12 88 LYS A C 1
ATOM 704 O O . LYS A 1 88 ? -12.819 9.816 4.654 1.00 57.12 88 LYS A O 1
ATOM 709 N N . THR A 1 89 ? -11.114 10.698 3.493 1.00 72.69 89 THR A N 1
ATOM 710 C CA . THR A 1 89 ? -11.017 9.593 2.534 1.00 72.69 89 THR A CA 1
ATOM 711 C C . THR A 1 89 ? -10.334 8.414 3.221 1.00 72.69 89 THR A C 1
ATOM 713 O O . THR A 1 89 ? -9.194 8.553 3.664 1.00 72.69 89 THR A O 1
ATOM 716 N N . MET A 1 90 ? -11.021 7.278 3.332 1.00 79.88 90 MET A N 1
ATOM 717 C CA . MET A 1 90 ? -10.429 6.025 3.794 1.00 79.88 90 MET A CA 1
ATOM 718 C C . MET A 1 90 ? -10.230 5.098 2.595 1.00 79.88 90 MET A C 1
ATOM 720 O O . MET A 1 90 ? -11.010 5.099 1.643 1.00 79.88 90 MET A O 1
ATOM 724 N N . TYR A 1 91 ? -9.154 4.323 2.630 1.00 82.06 91 TYR A N 1
ATOM 725 C CA . TYR A 1 91 ? -8.889 3.282 1.646 1.00 82.06 91 TYR A CA 1
ATOM 726 C C . TYR A 1 91 ? -9.089 1.947 2.345 1.00 82.06 91 TYR A C 1
ATOM 728 O O . TYR A 1 91 ? -8.528 1.736 3.419 1.00 82.06 91 TYR A O 1
ATOM 736 N N . VAL A 1 92 ? -9.914 1.083 1.775 1.00 84.69 92 VAL A N 1
ATOM 737 C CA . VAL A 1 92 ? -10.142 -0.279 2.260 1.00 84.69 92 VAL A CA 1
ATOM 738 C C . VAL A 1 92 ? -9.454 -1.220 1.287 1.00 84.69 92 VAL A C 1
ATOM 740 O O . VAL A 1 92 ? -9.493 -0.991 0.080 1.00 84.69 92 VAL A O 1
ATOM 743 N N . VAL A 1 93 ? -8.761 -2.224 1.813 1.00 84.50 93 VAL A N 1
ATOM 744 C CA . VAL A 1 93 ? -8.161 -3.265 0.979 1.00 84.50 93 VAL A CA 1
ATOM 745 C C . VAL A 1 93 ? -9.259 -4.207 0.516 1.00 84.50 93 VAL A C 1
ATOM 747 O O . VAL A 1 93 ? -10.051 -4.672 1.334 1.00 84.50 93 VAL A O 1
ATOM 750 N N . THR A 1 94 ? -9.283 -4.463 -0.786 1.00 79.19 94 THR A N 1
ATOM 751 C CA . THR A 1 94 ? -10.258 -5.336 -1.436 1.00 79.19 94 THR A CA 1
ATOM 752 C C . THR A 1 94 ? -9.468 -6.318 -2.282 1.00 79.19 94 THR A C 1
ATOM 754 O O . THR A 1 94 ? -8.838 -5.904 -3.256 1.00 79.19 94 THR A O 1
ATOM 757 N N . TYR A 1 95 ? -9.432 -7.582 -1.864 1.00 72.38 95 TYR A N 1
ATOM 758 C CA . TYR A 1 95 ? -8.622 -8.621 -2.500 1.00 72.38 95 TYR A CA 1
ATOM 759 C C . TYR A 1 95 ? -9.453 -9.823 -2.955 1.00 72.38 95 TYR A C 1
ATOM 761 O O . TYR A 1 95 ? -10.237 -10.350 -2.139 1.00 72.38 95 TYR A O 1
#

Radius of gyration: 14.34 Å; chains: 1; bounding box: 41×31×31 Å